Protein AF-A0A9C8KVG1-F1 (afdb_monomer_lite)

Sequence (114 aa):
MKHVLFLIVLIFTVSTTAFTSDFSDEKMDRFFIDLQQGEYREGITRLLEDSALEEQVLHVRQTMENWVNQFAQIRSLYGDYLGYEKVFVQKLGNIEETVYLVHCQTYPIQVVLT

Secondary structure (DSSP, 8-state):
-----------------TTTHHHHHHHHHHHHHHHHHT-HHHHHHHHHTTSGGGG-HHHHHHHHHHHHHHHHHHHHHH--EEEEEEEEEEEETTEEEEEEEEEESS--EEEEE-

Radius of gyration: 17.6 Å; chains: 1; bounding box: 65×24×35 Å

pLDDT: mean 75.87, std 20.57, range [32.84, 95.94]

Structure (mmCIF, N/CA/C/O backbone):
data_AF-A0A9C8KVG1-F1
#
_entry.id   AF-A0A9C8KVG1-F1
#
loop_
_atom_site.group_PDB
_atom_site.id
_atom_site.type_symbol
_atom_site.label_atom_id
_atom_site.label_alt_id
_atom_site.label_comp_id
_atom_site.label_asym_id
_atom_site.label_entity_id
_atom_site.label_seq_id
_atom_site.pdbx_PDB_ins_code
_atom_site.Cartn_x
_atom_site.Cartn_y
_atom_site.Cartn_z
_atom_site.occupancy
_atom_site.B_iso_or_equiv
_atom_site.auth_seq_id
_atom_site.auth_comp_id
_atom_site.auth_asym_id
_atom_site.auth_atom_id
_atom_site.pdbx_PDB_model_num
ATOM 1 N N . MET A 1 1 ? -45.909 -6.267 -0.808 1.00 42.75 1 MET A N 1
ATOM 2 C CA . MET A 1 1 ? -44.895 -7.309 -1.077 1.00 42.75 1 MET A CA 1
ATOM 3 C C . MET A 1 1 ? -44.950 -7.669 -2.553 1.00 42.75 1 MET A C 1
ATOM 5 O O . MET A 1 1 ? -45.939 -8.245 -2.982 1.00 42.75 1 MET A O 1
ATOM 9 N N . LYS A 1 2 ? -43.942 -7.271 -3.335 1.00 33.78 2 LYS A N 1
ATOM 10 C CA . LYS A 1 2 ? -43.700 -7.754 -4.701 1.00 33.78 2 LYS A CA 1
ATOM 11 C C . LYS A 1 2 ? -42.185 -7.837 -4.878 1.00 33.78 2 LYS A C 1
ATOM 13 O O . LYS A 1 2 ? -41.505 -6.822 -4.806 1.00 33.78 2 LYS A O 1
ATOM 18 N N . HIS A 1 3 ? -41.692 -9.062 -4.996 1.00 42.31 3 HIS A N 1
ATOM 19 C CA . HIS A 1 3 ? -40.320 -9.377 -5.371 1.00 42.31 3 HIS A CA 1
ATOM 20 C C . HIS A 1 3 ? -40.161 -9.297 -6.896 1.00 42.31 3 HIS A C 1
ATOM 22 O O . HIS A 1 3 ? -41.157 -9.421 -7.610 1.00 42.31 3 HIS A O 1
ATOM 28 N N . VAL A 1 4 ? -38.893 -9.222 -7.325 1.00 41.50 4 VAL A N 1
ATOM 29 C CA . VAL A 1 4 ? -38.266 -9.922 -8.472 1.00 41.50 4 VAL A CA 1
ATOM 30 C C . VAL A 1 4 ? -37.441 -9.004 -9.402 1.00 41.50 4 VAL A C 1
ATOM 32 O O . VAL A 1 4 ? -37.994 -8.271 -10.212 1.00 41.50 4 VAL A O 1
ATOM 35 N N . LEU A 1 5 ? -36.109 -9.160 -9.236 1.00 36.28 5 LEU A N 1
ATOM 36 C CA . LEU A 1 5 ? -34.953 -9.085 -10.163 1.00 36.28 5 LEU A CA 1
ATOM 37 C C . LEU A 1 5 ? -34.704 -7.779 -10.944 1.00 36.28 5 LEU A C 1
ATOM 39 O O . LEU A 1 5 ? -35.529 -7.369 -11.744 1.00 36.28 5 LEU A O 1
ATOM 43 N N . PHE A 1 6 ? -33.604 -7.031 -10.766 1.00 38.81 6 PHE A N 1
ATOM 44 C CA . PHE A 1 6 ? -32.154 -7.340 -10.764 1.00 38.81 6 PHE A CA 1
ATOM 45 C C . PHE A 1 6 ? -31.659 -7.995 -12.063 1.00 38.81 6 PHE A C 1
ATOM 47 O O . PHE A 1 6 ? -31.693 -9.213 -12.212 1.00 38.81 6 PHE A O 1
ATOM 54 N N . LEU A 1 7 ? -31.176 -7.164 -12.992 1.00 32.84 7 LEU A N 1
ATOM 55 C CA . LEU A 1 7 ? -30.419 -7.580 -14.171 1.00 32.84 7 LEU A CA 1
ATOM 56 C C . LEU A 1 7 ? -29.302 -6.551 -14.417 1.00 32.84 7 LEU A C 1
ATOM 58 O O . LEU A 1 7 ? -29.479 -5.588 -15.157 1.00 32.84 7 LEU A O 1
ATOM 62 N N . ILE A 1 8 ? -28.166 -6.721 -13.739 1.00 41.25 8 ILE A N 1
ATOM 63 C CA . ILE A 1 8 ? -26.933 -5.991 -14.057 1.00 41.25 8 ILE A CA 1
ATOM 64 C C . ILE A 1 8 ? -26.211 -6.816 -15.120 1.00 41.25 8 ILE A C 1
ATOM 66 O O . ILE A 1 8 ? -25.708 -7.904 -14.845 1.00 41.25 8 ILE A O 1
ATOM 70 N N . VAL A 1 9 ? -26.221 -6.317 -16.354 1.00 35.19 9 VAL A N 1
ATOM 71 C CA . VAL A 1 9 ? -25.460 -6.876 -17.473 1.00 35.19 9 VAL A CA 1
ATOM 72 C C . VAL A 1 9 ? -23.993 -6.515 -17.252 1.00 35.19 9 VAL A C 1
ATOM 74 O O . VAL A 1 9 ? -23.586 -5.376 -17.462 1.00 35.19 9 VAL A O 1
ATOM 77 N N . LEU A 1 10 ? -23.215 -7.483 -16.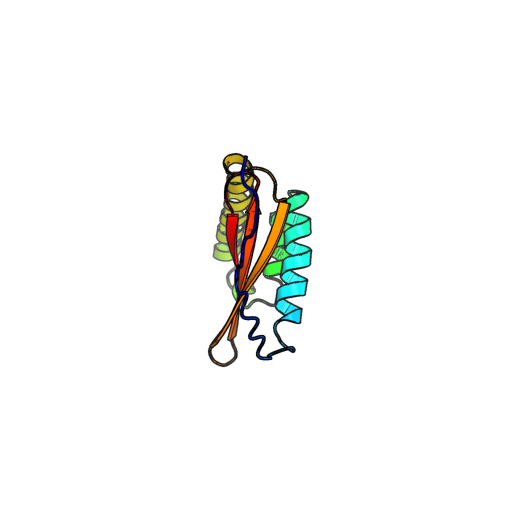776 1.00 33.31 10 LEU A N 1
ATOM 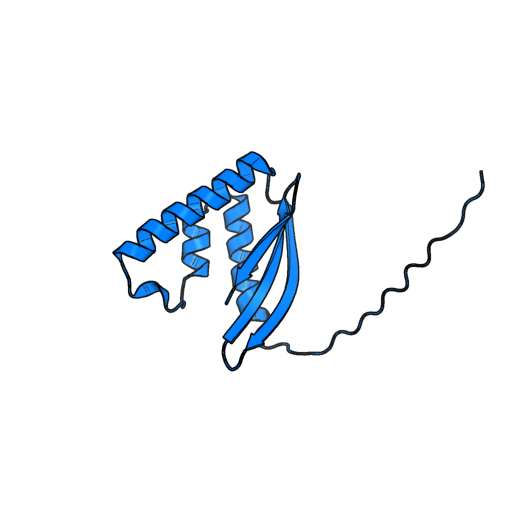78 C CA . LEU A 1 10 ? -21.779 -7.358 -16.567 1.00 33.31 10 LEU A CA 1
ATOM 79 C C . LEU A 1 10 ? -21.064 -7.818 -17.848 1.00 33.31 10 LEU A C 1
ATOM 81 O O . LEU A 1 10 ? -20.966 -9.012 -18.128 1.00 33.31 10 LEU A O 1
ATOM 85 N N . ILE A 1 11 ? -20.620 -6.863 -18.664 1.00 39.50 11 ILE A N 1
ATOM 86 C CA . ILE A 1 11 ? -19.820 -7.138 -19.860 1.00 39.50 11 ILE A CA 1
ATOM 87 C C . ILE A 1 11 ? -18.372 -7.346 -19.404 1.00 39.50 11 ILE A C 1
ATOM 89 O O . ILE A 1 11 ? -17.647 -6.388 -19.156 1.00 39.50 11 ILE A O 1
ATOM 93 N N . PHE A 1 12 ? -17.955 -8.607 -19.276 1.00 34.34 12 PHE A N 1
ATOM 94 C CA . PHE A 1 12 ? -16.548 -8.982 -19.139 1.00 34.34 12 PHE A CA 1
ATOM 95 C C . PHE A 1 12 ? -15.889 -8.968 -20.522 1.00 34.34 12 PHE A C 1
ATOM 97 O O . PHE A 1 12 ? -16.027 -9.912 -21.296 1.00 34.34 12 PHE A O 1
ATOM 104 N N . THR A 1 13 ? -15.140 -7.914 -20.833 1.00 37.91 13 THR A N 1
ATOM 105 C CA . THR A 1 13 ? -14.131 -7.946 -21.900 1.00 37.91 13 THR A CA 1
ATOM 106 C C . THR A 1 13 ? -12.754 -7.965 -21.256 1.00 37.91 13 THR A C 1
ATOM 108 O O . THR A 1 13 ? -12.173 -6.919 -20.982 1.00 37.91 13 THR A O 1
ATOM 111 N N . VAL A 1 14 ? -12.235 -9.167 -20.999 1.00 46.78 14 VAL A N 1
ATOM 112 C CA . VAL A 1 14 ? -10.845 -9.367 -20.575 1.00 46.78 14 VAL A CA 1
ATOM 113 C C . VAL A 1 14 ? -9.997 -9.493 -21.837 1.00 46.78 14 VAL A C 1
ATOM 115 O O . VAL A 1 14 ? -10.076 -10.497 -22.540 1.00 46.78 14 VAL A O 1
ATOM 118 N N . SER A 1 15 ? -9.216 -8.459 -22.149 1.00 34.66 15 SER A N 1
ATOM 119 C CA . SER A 1 15 ? -8.215 -8.495 -23.222 1.00 34.66 15 SER A CA 1
ATOM 120 C C . SER A 1 15 ? -6.815 -8.391 -22.614 1.00 34.66 15 SER A C 1
ATOM 122 O O . SER A 1 15 ? -6.375 -7.328 -22.202 1.00 34.66 15 SER A O 1
ATOM 124 N N . THR A 1 16 ? -6.178 -9.556 -22.517 1.00 51.22 16 THR A N 1
ATOM 125 C CA . THR A 1 16 ? -4.740 -9.881 -22.482 1.00 51.22 16 THR A CA 1
ATOM 126 C C . THR A 1 16 ? -3.693 -8.749 -22.397 1.00 51.22 16 THR A C 1
ATOM 128 O O . THR A 1 16 ? -3.446 -8.082 -23.397 1.00 51.22 16 THR A O 1
ATOM 131 N N . THR A 1 17 ? -2.912 -8.724 -21.303 1.00 39.69 17 THR A N 1
ATOM 132 C CA . THR A 1 17 ? -1.426 -8.716 -21.320 1.00 39.69 17 THR A CA 1
ATOM 133 C C . THR A 1 17 ? -0.888 -9.369 -20.033 1.00 39.69 17 THR A C 1
ATOM 135 O O . THR A 1 17 ? -0.794 -8.714 -19.002 1.00 39.69 17 THR A O 1
ATOM 138 N N . ALA A 1 18 ? -0.553 -10.661 -20.075 1.00 44.34 18 ALA A N 1
ATOM 139 C CA . ALA A 1 18 ? -0.310 -11.499 -18.889 1.00 44.34 18 ALA A CA 1
ATOM 140 C C . ALA A 1 18 ? 1.179 -11.797 -18.601 1.00 44.34 18 ALA A C 1
ATOM 142 O O . ALA A 1 18 ? 1.522 -12.933 -18.317 1.00 44.34 18 ALA A O 1
ATOM 143 N N . PHE A 1 19 ? 2.083 -10.819 -18.733 1.00 46.28 19 PHE A N 1
ATOM 144 C CA . PHE A 1 19 ? 3.511 -11.053 -18.418 1.00 46.28 19 PHE A CA 1
ATOM 145 C C . PHE A 1 19 ? 4.182 -9.971 -17.563 1.00 46.28 19 PHE A C 1
ATOM 147 O O . PHE A 1 19 ? 5.318 -10.149 -17.147 1.00 46.28 19 PHE A O 1
ATOM 154 N N . THR A 1 20 ? 3.505 -8.858 -17.297 1.00 51.31 20 THR A N 1
ATOM 155 C CA . THR A 1 20 ? 4.039 -7.730 -16.507 1.00 51.31 20 THR A CA 1
ATOM 156 C C . THR A 1 20 ? 3.180 -7.453 -15.270 1.00 51.31 20 THR A C 1
ATOM 158 O O . THR A 1 20 ? 3.727 -7.227 -14.197 1.00 51.31 20 THR A O 1
ATOM 161 N N . SER A 1 21 ? 1.863 -7.674 -15.398 1.00 56.88 21 SER A N 1
ATOM 162 C CA . SER A 1 21 ? 0.878 -7.726 -14.306 1.00 56.88 21 SER A CA 1
ATOM 163 C C . SER A 1 21 ? 1.373 -8.482 -13.071 1.00 56.88 21 SER A C 1
ATOM 165 O O . SER A 1 21 ? 1.182 -7.998 -11.959 1.00 56.88 21 SER A O 1
ATOM 167 N N . ASP A 1 22 ? 2.011 -9.638 -13.271 1.00 68.75 22 ASP A N 1
ATOM 168 C CA . ASP A 1 22 ? 2.391 -10.557 -12.195 1.00 68.75 22 ASP A CA 1
ATOM 169 C C . ASP A 1 22 ? 3.445 -9.954 -11.250 1.00 68.75 22 ASP A C 1
ATOM 171 O O . ASP A 1 22 ? 3.421 -10.223 -10.052 1.00 68.75 22 ASP A O 1
ATOM 175 N N . PHE A 1 23 ? 4.340 -9.097 -11.760 1.00 74.69 23 PHE A N 1
ATOM 176 C CA . PHE A 1 23 ? 5.384 -8.472 -10.942 1.00 74.69 23 PHE A CA 1
ATOM 177 C C . PHE A 1 23 ? 4.821 -7.374 -10.035 1.00 74.69 23 PHE A C 1
ATOM 179 O O . PHE A 1 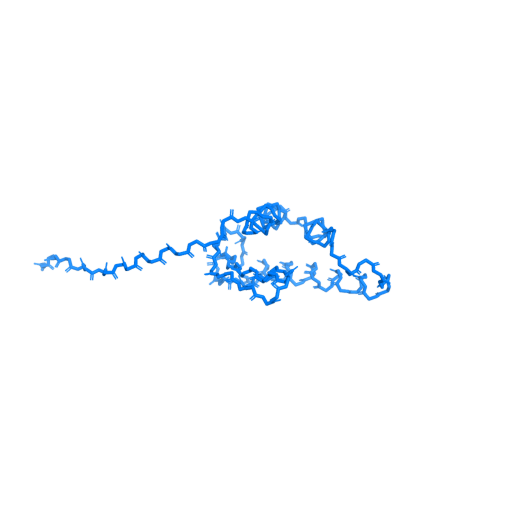23 ? 5.116 -7.341 -8.838 1.00 74.69 23 PHE A O 1
ATOM 186 N N . SER A 1 24 ? 3.983 -6.484 -10.582 1.00 80.69 24 SER A N 1
ATOM 187 C CA . SER A 1 24 ? 3.284 -5.481 -9.770 1.00 80.69 24 SER A CA 1
ATOM 188 C C . SER A 1 24 ? 2.353 -6.141 -8.752 1.00 80.69 24 SER A C 1
ATOM 190 O O . SER A 1 24 ? 2.248 -5.650 -7.630 1.00 80.69 24 SER A O 1
ATOM 192 N N . ASP A 1 25 ? 1.728 -7.268 -9.110 1.00 87.12 25 ASP A N 1
ATOM 193 C CA . ASP A 1 25 ? 0.851 -8.019 -8.207 1.00 87.12 25 ASP A CA 1
ATOM 194 C C . ASP A 1 25 ? 1.601 -8.599 -7.024 1.00 87.12 25 ASP A C 1
ATOM 196 O O . ASP A 1 25 ? 1.196 -8.369 -5.890 1.00 87.12 25 ASP A O 1
ATOM 200 N N . GLU A 1 26 ? 2.736 -9.252 -7.264 1.00 88.81 26 GLU A N 1
ATOM 201 C CA . GLU A 1 26 ? 3.554 -9.800 -6.187 1.00 88.81 26 GLU A CA 1
ATOM 202 C C . GLU A 1 26 ? 4.063 -8.705 -5.234 1.00 88.81 26 GLU A C 1
ATOM 204 O O . GLU A 1 26 ? 4.080 -8.884 -4.010 1.00 88.81 26 GLU A O 1
ATOM 209 N N . LYS A 1 27 ? 4.450 -7.543 -5.776 1.00 88.25 27 LYS A N 1
ATOM 210 C CA . LYS A 1 27 ? 4.828 -6.382 -4.962 1.00 88.25 27 LYS A CA 1
ATOM 211 C C . LYS A 1 27 ? 3.653 -5.864 -4.136 1.00 88.25 27 LYS A C 1
ATOM 213 O O . LYS A 1 27 ? 3.829 -5.579 -2.951 1.00 88.25 27 LYS A O 1
ATOM 218 N N . MET A 1 28 ? 2.467 -5.771 -4.735 1.00 92.44 28 MET A N 1
ATOM 219 C CA . MET A 1 28 ? 1.264 -5.312 -4.047 1.00 92.44 28 MET A CA 1
ATOM 220 C C . MET A 1 28 ? 0.812 -6.290 -2.954 1.00 92.44 28 MET A C 1
ATOM 222 O O . MET A 1 28 ? 0.481 -5.843 -1.859 1.00 92.44 28 MET A O 1
ATOM 226 N N . ASP A 1 29 ? 0.857 -7.601 -3.210 1.00 93.19 29 ASP A N 1
ATOM 227 C CA . ASP A 1 29 ? 0.543 -8.659 -2.240 1.00 93.19 29 ASP A CA 1
ATOM 228 C C . ASP A 1 29 ? 1.388 -8.503 -0.970 1.00 93.19 29 ASP A C 1
ATOM 230 O O . ASP A 1 29 ? 0.871 -8.416 0.147 1.00 93.19 29 ASP A O 1
ATOM 234 N N . ARG A 1 30 ? 2.712 -8.420 -1.147 1.00 92.06 30 ARG A N 1
ATOM 235 C CA . ARG A 1 30 ? 3.661 -8.272 -0.036 1.00 92.06 30 ARG A CA 1
ATOM 236 C C . ARG A 1 30 ? 3.439 -6.957 0.702 1.00 92.06 30 ARG A C 1
ATOM 238 O O . ARG A 1 30 ? 3.328 -6.964 1.923 1.00 92.06 30 ARG A O 1
ATOM 245 N N . PHE A 1 31 ? 3.319 -5.856 -0.036 1.00 92.25 31 PHE A N 1
ATOM 246 C CA . PHE A 1 31 ? 3.083 -4.541 0.546 1.00 92.25 31 PHE A CA 1
ATOM 247 C C . PHE A 1 31 ? 1.787 -4.490 1.362 1.00 92.25 31 PHE A C 1
ATOM 249 O O . PHE A 1 31 ? 1.754 -3.914 2.449 1.00 92.25 31 PHE A O 1
ATOM 256 N N . PHE A 1 32 ? 0.716 -5.113 0.869 1.00 94.81 32 PHE A N 1
ATOM 257 C CA . PHE A 1 32 ? -0.563 -5.146 1.563 1.00 94.81 32 PHE A CA 1
ATOM 258 C C . PHE A 1 32 ? -0.480 -5.895 2.900 1.00 94.81 32 PHE A C 1
ATOM 260 O O . PHE A 1 32 ? -1.036 -5.426 3.895 1.00 94.81 32 PHE A O 1
ATOM 267 N N . ILE A 1 33 ? 0.255 -7.010 2.955 1.00 95.56 33 ILE A N 1
ATOM 268 C CA . ILE A 1 33 ? 0.511 -7.737 4.210 1.00 95.56 33 ILE A CA 1
ATOM 269 C C . ILE A 1 33 ? 1.177 -6.810 5.237 1.00 95.56 33 ILE A C 1
ATOM 271 O O . ILE A 1 33 ? 0.756 -6.754 6.395 1.00 95.56 33 ILE A O 1
ATOM 275 N N . ASP A 1 34 ? 2.157 -6.022 4.802 1.00 94.69 34 ASP A N 1
ATOM 276 C CA . ASP A 1 34 ? 2.900 -5.111 5.674 1.00 94.69 34 ASP A CA 1
ATOM 277 C C . ASP A 1 34 ? 2.025 -3.948 6.162 1.00 94.69 34 ASP A C 1
ATOM 279 O O . ASP A 1 34 ? 2.061 -3.580 7.340 1.00 94.69 34 ASP A O 1
ATOM 283 N N . LEU A 1 35 ? 1.161 -3.413 5.287 1.00 93.00 35 LEU A N 1
ATOM 284 C CA . LEU A 1 35 ? 0.158 -2.411 5.659 1.00 93.00 35 LEU A CA 1
ATOM 285 C C . LEU A 1 35 ? -0.759 -2.917 6.779 1.00 93.00 35 LEU A C 1
ATOM 287 O O . LEU A 1 35 ? -1.029 -2.183 7.736 1.00 93.00 35 LEU A O 1
ATOM 291 N N . GLN A 1 36 ? -1.227 -4.166 6.689 1.00 95.12 36 GLN A N 1
ATOM 292 C CA . GLN A 1 36 ? -2.083 -4.768 7.716 1.00 95.12 36 GLN A CA 1
ATOM 293 C C . GLN A 1 36 ? -1.350 -4.910 9.057 1.00 95.12 36 GLN A C 1
ATOM 295 O O . GLN A 1 36 ? -1.917 -4.611 10.116 1.00 95.12 36 GLN A O 1
ATOM 300 N N . GLN A 1 37 ? -0.076 -5.303 9.013 1.00 95.94 37 GLN A N 1
ATOM 301 C CA . GLN A 1 37 ? 0.775 -5.486 10.192 1.00 95.94 37 GLN A CA 1
ATOM 302 C C . GLN A 1 37 ? 1.270 -4.159 10.793 1.00 95.94 37 GLN A C 1
ATOM 304 O O . GLN A 1 37 ? 1.696 -4.125 11.945 1.00 95.94 37 GLN A O 1
ATOM 309 N N . GLY A 1 38 ? 1.133 -3.047 10.065 1.00 93.38 38 GLY A N 1
ATOM 310 C CA . GLY A 1 38 ? 1.645 -1.739 10.478 1.00 93.38 38 GLY A CA 1
ATOM 311 C C . GLY A 1 38 ? 3.147 -1.565 10.229 1.00 93.38 38 GLY A C 1
ATOM 312 O O . GLY A 1 38 ? 3.739 -0.608 10.725 1.00 93.38 38 GLY A O 1
ATOM 313 N N . GLU A 1 39 ? 3.751 -2.455 9.443 1.00 95.38 39 GLU A N 1
ATOM 314 C CA . GLU A 1 39 ? 5.164 -2.447 9.048 1.00 95.38 39 GLU A CA 1
ATOM 315 C C . GLU A 1 39 ? 5.375 -1.540 7.823 1.00 95.38 39 GLU A C 1
ATOM 317 O O . GLU A 1 39 ? 5.836 -1.949 6.757 1.00 95.38 39 GLU A O 1
ATOM 322 N N . TYR A 1 40 ? 4.957 -0.273 7.936 1.00 90.75 40 TYR A N 1
ATOM 323 C CA . TYR A 1 40 ? 4.892 0.638 6.788 1.00 90.75 40 TYR A CA 1
ATOM 324 C C . TYR A 1 40 ? 6.257 0.862 6.138 1.00 90.75 40 TYR A C 1
ATOM 326 O O . TYR A 1 40 ? 6.359 0.910 4.916 1.00 90.75 40 TYR A O 1
ATOM 334 N N . ARG A 1 41 ? 7.314 1.011 6.945 1.00 90.38 41 ARG A N 1
ATOM 335 C CA . ARG A 1 41 ? 8.659 1.293 6.432 1.00 90.38 41 ARG A CA 1
ATOM 336 C C . ARG A 1 41 ? 9.192 0.108 5.640 1.00 90.38 41 ARG A C 1
ATOM 338 O O . ARG A 1 41 ? 9.753 0.296 4.563 1.00 90.38 41 ARG A O 1
ATOM 345 N N . GLU A 1 42 ? 9.016 -1.090 6.172 1.00 89.38 42 GLU A N 1
ATOM 346 C CA . GLU A 1 42 ? 9.430 -2.348 5.568 1.00 89.38 42 GLU A CA 1
ATOM 347 C C . GLU A 1 42 ? 8.677 -2.592 4.256 1.00 89.38 42 GLU A C 1
ATOM 349 O O . GLU A 1 42 ? 9.302 -2.940 3.253 1.00 89.38 42 GLU A O 1
ATOM 354 N N . GLY A 1 43 ? 7.364 -2.343 4.237 1.00 86.88 43 GLY A N 1
ATOM 355 C CA . GLY A 1 43 ? 6.554 -2.477 3.028 1.00 86.88 43 GLY A CA 1
ATOM 356 C C . GLY A 1 43 ? 6.924 -1.472 1.942 1.00 86.88 43 GLY A C 1
ATOM 357 O O . GLY A 1 43 ? 7.105 -1.849 0.786 1.00 86.88 43 GLY A O 1
ATOM 358 N N . ILE A 1 44 ? 7.118 -0.201 2.301 1.00 86.94 44 ILE A N 1
ATOM 359 C CA . ILE A 1 44 ? 7.568 0.823 1.348 1.00 86.94 44 ILE A CA 1
ATOM 360 C C . ILE A 1 44 ? 8.967 0.485 0.817 1.00 86.94 44 ILE A C 1
ATOM 362 O O . ILE A 1 44 ? 9.215 0.622 -0.376 1.00 86.94 44 ILE A O 1
ATOM 366 N N . THR A 1 45 ? 9.880 0.015 1.672 1.00 85.12 45 THR A N 1
ATOM 367 C CA . THR A 1 45 ? 11.232 -0.382 1.245 1.00 85.12 45 THR A CA 1
ATOM 368 C C . THR A 1 45 ? 11.162 -1.481 0.187 1.00 85.12 45 THR A C 1
ATOM 370 O O . THR A 1 45 ? 11.762 -1.327 -0.870 1.00 85.12 45 THR A O 1
ATOM 373 N N . ARG A 1 46 ? 10.346 -2.519 0.406 1.00 81.81 46 ARG A N 1
ATOM 374 C CA . ARG A 1 46 ? 10.135 -3.607 -0.563 1.00 81.81 46 ARG A CA 1
ATOM 375 C C . ARG A 1 46 ? 9.468 -3.166 -1.865 1.00 81.81 46 ARG A C 1
ATOM 377 O O . ARG A 1 46 ? 9.770 -3.717 -2.919 1.00 81.81 46 ARG A O 1
ATOM 384 N N . LEU A 1 47 ? 8.585 -2.166 -1.833 1.00 80.38 47 LEU A N 1
ATOM 385 C CA . LEU A 1 47 ? 8.049 -1.583 -3.069 1.00 80.38 47 LEU A CA 1
ATOM 386 C C . LEU A 1 47 ? 9.154 -0.930 -3.911 1.00 80.38 47 LEU A C 1
ATOM 388 O O . LEU A 1 47 ? 9.151 -1.057 -5.139 1.00 80.38 47 LEU A O 1
ATOM 392 N N . LEU A 1 48 ? 10.088 -0.254 -3.237 1.00 77.06 48 LEU A N 1
ATOM 393 C CA . LEU A 1 48 ? 11.186 0.492 -3.848 1.00 77.06 48 LEU A CA 1
ATOM 394 C C . LEU A 1 48 ? 12.392 -0.365 -4.232 1.00 77.06 48 LEU A C 1
ATOM 396 O O . LEU A 1 48 ? 13.225 0.124 -4.995 1.00 77.06 48 LEU A O 1
ATOM 400 N N . GLU A 1 49 ? 12.499 -1.600 -3.736 1.00 71.19 49 GLU A N 1
ATOM 401 C CA . GLU A 1 49 ? 13.494 -2.567 -4.211 1.00 71.19 49 GLU A CA 1
ATOM 402 C C . GLU A 1 49 ? 13.402 -2.660 -5.745 1.00 71.19 49 GLU A C 1
ATOM 404 O O . GLU A 1 49 ? 12.310 -2.753 -6.314 1.00 71.19 49 GLU A O 1
ATOM 409 N N . ASP A 1 50 ? 14.544 -2.545 -6.420 1.00 62.19 50 ASP A N 1
ATOM 410 C CA . ASP A 1 50 ? 14.680 -2.494 -7.885 1.00 62.19 50 ASP A CA 1
ATOM 411 C C . ASP A 1 50 ? 14.118 -1.230 -8.581 1.00 62.19 50 ASP A C 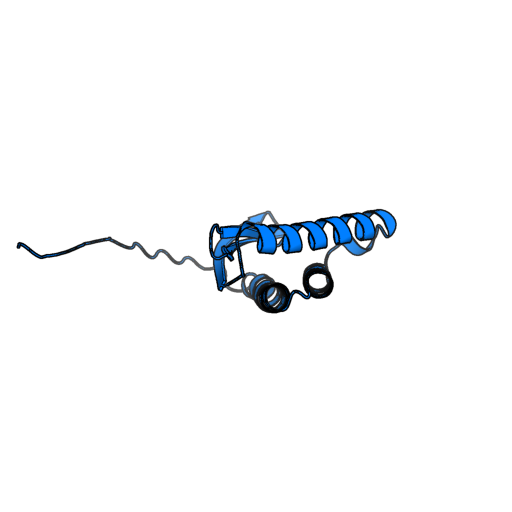1
ATOM 413 O O . ASP A 1 50 ? 14.062 -1.175 -9.811 1.00 62.19 50 ASP A O 1
ATOM 417 N N . SER A 1 51 ? 13.728 -0.188 -7.832 1.00 61.78 51 SER A N 1
ATOM 418 C CA . SER A 1 51 ? 13.357 1.120 -8.396 1.00 61.78 51 SER A CA 1
ATOM 419 C C . SER A 1 51 ? 14.567 2.058 -8.512 1.00 61.78 51 SER A C 1
ATOM 421 O O . SER A 1 51 ? 15.452 2.080 -7.659 1.00 61.78 51 SER A O 1
ATOM 423 N N . ALA A 1 52 ? 14.580 2.918 -9.535 1.00 55.56 52 ALA A N 1
ATOM 424 C CA . ALA A 1 52 ? 15.652 3.896 -9.781 1.00 55.56 52 ALA A CA 1
ATOM 425 C C . ALA A 1 52 ? 15.809 4.979 -8.681 1.00 55.56 52 ALA A C 1
ATOM 427 O O . ALA A 1 52 ? 16.645 5.874 -8.798 1.00 55.56 52 ALA A O 1
ATOM 428 N N . LEU A 1 53 ? 15.000 4.931 -7.616 1.00 53.22 53 LEU A N 1
ATOM 429 C CA . LEU A 1 53 ? 15.010 5.891 -6.511 1.00 53.22 53 LEU A CA 1
ATOM 430 C C . LEU A 1 53 ? 16.178 5.697 -5.530 1.00 53.22 53 LEU A C 1
ATOM 432 O O . LEU A 1 53 ? 16.386 6.574 -4.695 1.00 53.22 53 LEU A O 1
ATOM 436 N N . GLU A 1 54 ? 16.975 4.628 -5.634 1.00 49.53 54 GLU A N 1
ATOM 437 C CA . GLU A 1 54 ? 18.147 4.411 -4.765 1.00 49.53 54 GLU A CA 1
ATOM 438 C C . GLU A 1 54 ? 19.215 5.527 -4.847 1.00 49.53 54 GLU A C 1
ATOM 440 O O . GLU A 1 54 ? 19.982 5.718 -3.902 1.00 49.53 54 GLU A O 1
ATOM 445 N N . GLU A 1 55 ? 19.260 6.331 -5.917 1.00 44.75 55 GLU A N 1
ATOM 446 C CA . GLU A 1 55 ? 20.392 7.236 -6.183 1.00 44.75 55 GLU A CA 1
ATOM 447 C C . GLU A 1 55 ? 20.405 8.582 -5.411 1.00 44.75 55 GLU A C 1
ATOM 449 O O . GLU A 1 55 ? 21.375 9.333 -5.531 1.00 44.75 55 GLU A O 1
ATOM 454 N N . GLN A 1 56 ? 19.411 8.927 -4.570 1.00 49.06 56 GLN A N 1
ATOM 455 C CA . GLN A 1 56 ? 19.392 10.225 -3.848 1.00 49.06 56 GLN A CA 1
ATOM 456 C C . GLN A 1 56 ? 19.163 10.124 -2.327 1.00 49.06 56 GLN A C 1
ATOM 458 O O . GLN A 1 56 ? 18.116 10.496 -1.798 1.00 49.06 56 GLN A O 1
ATOM 463 N N . VAL A 1 57 ? 20.203 9.717 -1.597 1.00 50.22 57 VAL A N 1
ATOM 464 C CA . VAL A 1 57 ? 20.213 9.382 -0.152 1.00 50.22 57 VAL A CA 1
ATOM 465 C C . VAL A 1 57 ? 19.464 10.359 0.786 1.00 50.22 57 VAL A C 1
ATOM 467 O O . VAL A 1 57 ? 18.818 9.913 1.735 1.00 50.22 57 VAL A O 1
ATOM 470 N N . LEU A 1 58 ? 19.503 11.682 0.561 1.00 49.19 58 LEU A N 1
ATOM 471 C CA . LEU A 1 58 ? 18.799 12.654 1.424 1.00 49.19 58 LEU A CA 1
ATOM 472 C C . LEU A 1 58 ? 17.305 12.808 1.090 1.00 49.19 58 LEU A C 1
ATOM 474 O O . LEU A 1 58 ? 16.488 12.901 2.008 1.00 49.19 58 LEU A O 1
ATOM 478 N N . HIS A 1 59 ? 16.938 12.794 -0.195 1.00 55.69 59 HIS A N 1
ATOM 479 C CA . HIS A 1 59 ? 15.537 12.878 -0.623 1.00 55.69 59 HIS A CA 1
ATOM 480 C C . HIS A 1 59 ? 14.800 11.567 -0.344 1.00 55.69 59 HIS A C 1
ATOM 482 O O . HIS A 1 59 ? 13.662 11.598 0.110 1.00 55.69 59 HIS A O 1
ATOM 488 N N . VAL A 1 60 ? 15.471 10.422 -0.493 1.00 60.09 60 VAL A N 1
ATOM 489 C CA . VAL A 1 60 ? 14.900 9.096 -0.207 1.00 60.09 60 VAL A CA 1
ATOM 490 C C . VAL A 1 60 ? 14.454 8.982 1.249 1.00 60.09 60 VAL A C 1
ATOM 492 O O . VAL A 1 60 ? 13.349 8.519 1.519 1.00 60.09 60 VAL A O 1
ATOM 495 N N . ARG A 1 61 ? 15.259 9.470 2.203 1.00 61.59 61 ARG A N 1
ATOM 496 C CA . ARG A 1 61 ? 14.902 9.407 3.628 1.00 61.59 61 ARG A CA 1
ATOM 497 C C . ARG A 1 61 ? 13.697 10.286 3.974 1.00 61.59 61 ARG A C 1
ATOM 499 O O . ARG A 1 61 ? 12.823 9.834 4.705 1.00 61.59 61 ARG A O 1
ATOM 506 N N . GLN A 1 62 ? 13.635 11.522 3.470 1.00 64.25 62 GLN A N 1
ATOM 507 C CA . GLN A 1 62 ? 12.480 12.401 3.708 1.00 64.25 62 GLN A CA 1
ATOM 508 C C . GLN A 1 62 ? 11.209 11.855 3.048 1.00 64.25 62 GLN A C 1
ATOM 510 O O . GLN A 1 62 ? 10.149 11.856 3.669 1.00 64.25 62 GLN A O 1
ATOM 515 N N . THR A 1 63 ? 11.322 11.333 1.828 1.00 78.38 63 THR A N 1
ATOM 516 C CA . THR A 1 63 ? 10.214 10.692 1.112 1.00 78.38 63 THR A CA 1
ATOM 517 C C . THR A 1 63 ? 9.713 9.449 1.850 1.00 78.38 63 THR A C 1
ATOM 519 O O . THR A 1 63 ? 8.507 9.294 2.020 1.00 78.38 63 THR A O 1
ATOM 522 N N . MET A 1 64 ? 10.619 8.627 2.390 1.00 82.94 64 MET A N 1
ATOM 523 C CA . MET A 1 64 ? 10.274 7.457 3.203 1.00 82.94 64 MET A CA 1
ATOM 524 C C . MET A 1 64 ? 9.486 7.838 4.463 1.00 82.94 64 MET A C 1
ATOM 526 O O . MET A 1 64 ? 8.421 7.278 4.703 1.00 82.94 64 MET A O 1
ATOM 530 N N . GLU A 1 65 ? 9.959 8.807 5.259 1.00 86.88 65 GLU A N 1
ATOM 531 C CA . GLU A 1 65 ? 9.217 9.256 6.452 1.00 86.88 65 GLU A CA 1
ATOM 532 C C . GLU A 1 65 ? 7.838 9.817 6.089 1.00 86.88 65 GLU A C 1
ATOM 534 O O . GLU A 1 65 ? 6.857 9.567 6.789 1.00 86.88 65 GLU A O 1
ATOM 539 N N . ASN A 1 66 ? 7.742 10.562 4.985 1.00 85.56 66 ASN A N 1
ATOM 540 C CA . ASN A 1 66 ? 6.470 11.099 4.515 1.00 85.56 66 ASN A CA 1
ATOM 541 C C . ASN A 1 66 ? 5.490 9.979 4.155 1.00 85.56 66 ASN A C 1
ATOM 543 O O . ASN A 1 66 ? 4.339 10.033 4.579 1.00 85.56 66 ASN A O 1
ATOM 547 N N . TRP A 1 67 ? 5.939 8.953 3.433 1.00 86.56 67 TRP A N 1
ATOM 548 C CA . TRP A 1 67 ? 5.099 7.811 3.076 1.00 86.56 67 TRP A CA 1
ATOM 549 C C . TRP A 1 67 ? 4.688 6.983 4.294 1.00 86.56 67 TRP A C 1
ATOM 551 O O . TRP A 1 67 ? 3.504 6.685 4.447 1.00 86.56 67 TRP A O 1
ATOM 561 N N . VAL A 1 68 ? 5.613 6.695 5.215 1.00 91.06 68 VAL A N 1
ATOM 562 C CA . VAL A 1 68 ? 5.292 6.014 6.483 1.00 91.06 68 VAL A CA 1
ATOM 563 C C . VAL A 1 68 ? 4.211 6.781 7.247 1.00 91.06 68 VAL A C 1
ATOM 565 O O . VAL A 1 68 ? 3.208 6.200 7.665 1.00 91.06 68 VAL A O 1
ATOM 568 N N . ASN A 1 69 ? 4.373 8.100 7.383 1.00 91.94 69 ASN A N 1
ATOM 569 C CA . ASN A 1 69 ? 3.399 8.946 8.067 1.00 91.94 69 ASN A CA 1
ATOM 570 C C . ASN A 1 69 ? 2.048 8.981 7.343 1.00 91.94 69 ASN A C 1
ATOM 572 O O . ASN A 1 69 ? 1.013 8.967 8.006 1.00 91.94 69 ASN A O 1
ATOM 576 N N . GLN A 1 70 ? 2.034 9.004 6.008 1.00 90.75 70 GLN A N 1
ATOM 577 C CA . GLN A 1 70 ? 0.800 8.979 5.220 1.00 90.75 70 GLN A CA 1
ATOM 578 C C . GLN A 1 70 ? 0.009 7.688 5.449 1.00 90.75 70 GLN A C 1
ATOM 580 O O . GLN A 1 70 ? -1.172 7.768 5.779 1.00 90.75 70 GLN A O 1
ATOM 585 N N . PHE A 1 71 ? 0.635 6.511 5.359 1.00 91.06 71 PHE A N 1
ATOM 586 C CA . PHE A 1 71 ? -0.066 5.241 5.593 1.00 91.06 71 PHE A CA 1
ATOM 587 C C . PHE A 1 71 ? -0.486 5.059 7.059 1.00 91.06 71 PHE A C 1
ATOM 589 O O . PHE A 1 71 ? -1.574 4.547 7.335 1.00 91.06 71 PHE A O 1
ATOM 596 N N . ALA A 1 72 ? 0.299 5.548 8.019 1.00 92.62 72 ALA A N 1
ATOM 597 C CA . ALA A 1 72 ? -0.128 5.571 9.417 1.00 92.62 72 ALA A CA 1
ATOM 598 C C . ALA A 1 72 ? -1.362 6.473 9.628 1.00 92.62 72 ALA A C 1
ATOM 600 O O . ALA A 1 72 ? -2.322 6.080 10.296 1.00 92.62 72 ALA A O 1
ATOM 601 N N . GLN A 1 73 ? -1.370 7.668 9.027 1.00 93.62 73 GLN A N 1
ATOM 602 C CA . GLN A 1 73 ? -2.496 8.605 9.103 1.00 93.62 73 GLN A CA 1
ATOM 603 C C . GLN A 1 73 ? -3.741 8.067 8.403 1.00 93.62 73 GLN A C 1
ATOM 605 O O . GLN A 1 73 ? -4.834 8.179 8.952 1.00 93.62 73 GLN A O 1
ATOM 610 N N . ILE A 1 74 ? -3.591 7.444 7.233 1.00 91.19 74 ILE A N 1
ATOM 611 C CA . ILE A 1 74 ? -4.698 6.802 6.521 1.00 91.19 74 ILE A CA 1
ATOM 612 C C . ILE A 1 74 ? -5.361 5.758 7.412 1.00 91.19 74 ILE A C 1
ATOM 614 O O . ILE A 1 74 ? -6.578 5.801 7.571 1.00 91.19 74 ILE A O 1
ATOM 618 N N . ARG A 1 75 ? -4.588 4.873 8.055 1.00 93.06 75 ARG A N 1
ATOM 619 C CA . ARG A 1 75 ? -5.157 3.881 8.976 1.00 93.06 75 ARG A CA 1
ATOM 620 C C . ARG A 1 75 ? -5.893 4.544 10.141 1.00 93.06 75 ARG A C 1
ATOM 622 O O . ARG A 1 75 ? -6.979 4.112 10.514 1.00 93.06 75 ARG A O 1
ATOM 629 N N . SER A 1 76 ? -5.337 5.627 10.688 1.00 95.12 76 SER A N 1
ATOM 630 C CA . SER A 1 76 ? -5.980 6.392 11.763 1.00 95.12 76 SER A CA 1
ATOM 631 C C . SER A 1 76 ? -7.280 7.086 11.335 1.00 95.12 76 SER A C 1
ATOM 633 O O . SER A 1 76 ? -8.145 7.294 12.183 1.00 95.12 76 SER A O 1
ATOM 635 N N . LEU A 1 77 ? -7.406 7.499 10.071 1.00 94.12 77 LEU A N 1
ATOM 636 C CA . LEU A 1 77 ? -8.555 8.253 9.559 1.00 94.12 77 LEU A CA 1
ATOM 637 C C . LEU A 1 77 ? -9.630 7.350 8.945 1.00 94.12 77 LEU A C 1
ATOM 639 O O . LEU A 1 77 ? -10.822 7.602 9.118 1.00 94.12 77 LEU A O 1
ATOM 643 N N . TYR A 1 78 ? -9.220 6.323 8.203 1.00 93.06 78 TYR A N 1
ATOM 644 C CA . TYR A 1 78 ? -10.096 5.483 7.382 1.00 93.06 78 TYR A CA 1
ATOM 645 C C . TYR A 1 78 ? -10.244 4.052 7.907 1.00 93.06 78 TYR A C 1
ATOM 647 O O . TYR A 1 78 ? -11.023 3.284 7.339 1.00 93.06 78 TYR A O 1
ATOM 655 N N . GLY A 1 79 ? -9.559 3.710 8.999 1.00 93.31 79 GLY A N 1
ATOM 656 C CA . GLY A 1 79 ? -9.619 2.400 9.640 1.00 93.31 79 GLY A CA 1
ATOM 657 C C . GLY A 1 79 ? -8.654 1.385 9.030 1.00 93.31 79 GLY A C 1
ATOM 658 O O . GLY A 1 79 ? -7.818 1.713 8.188 1.00 93.31 79 GLY A O 1
ATOM 659 N N . ASP A 1 80 ? -8.763 0.140 9.488 1.00 95.50 80 ASP A N 1
ATOM 660 C CA . ASP A 1 80 ? -7.874 -0.944 9.065 1.00 95.50 80 ASP A CA 1
ATOM 661 C C . ASP A 1 80 ? -7.975 -1.251 7.564 1.00 95.50 80 ASP A C 1
ATOM 663 O O . ASP A 1 80 ? -9.034 -1.101 6.952 1.00 95.50 80 ASP A O 1
ATOM 667 N N . TYR A 1 81 ? -6.867 -1.738 7.003 1.00 93.69 81 TYR A N 1
ATOM 668 C CA . TYR A 1 81 ? -6.757 -2.210 5.624 1.00 93.69 81 TYR A CA 1
ATOM 669 C C . TYR A 1 81 ? -7.378 -3.611 5.480 1.00 93.69 81 TYR A C 1
ATOM 671 O O . TYR A 1 81 ? -6.923 -4.572 6.105 1.00 93.69 81 TYR A O 1
ATOM 679 N N . LEU A 1 82 ? -8.430 -3.734 4.666 1.00 95.44 82 LEU A N 1
ATOM 680 C CA . LEU A 1 82 ? -9.293 -4.923 4.589 1.00 95.44 82 LEU A CA 1
ATOM 681 C C . LEU A 1 82 ? -9.028 -5.803 3.363 1.00 95.44 82 LEU A C 1
ATOM 683 O O . LEU A 1 82 ? -9.210 -7.015 3.426 1.00 95.44 82 LEU A O 1
ATOM 687 N N . GLY A 1 83 ? -8.608 -5.200 2.256 1.00 93.62 83 GLY A N 1
ATOM 688 C CA . GLY A 1 83 ? -8.280 -5.888 1.011 1.00 93.62 83 GLY A CA 1
ATOM 689 C C . GLY A 1 83 ? -7.830 -4.892 -0.046 1.00 93.62 83 GLY A C 1
ATOM 690 O O . GLY A 1 83 ? -7.828 -3.684 0.201 1.00 93.62 83 GLY A O 1
ATOM 691 N N . TYR A 1 84 ? -7.492 -5.382 -1.231 1.00 95.06 84 TYR A N 1
ATOM 692 C CA . TYR A 1 84 ? -7.226 -4.523 -2.375 1.00 95.06 84 TYR A CA 1
ATOM 693 C C . TYR A 1 84 ? -7.755 -5.135 -3.672 1.00 95.06 84 TYR A C 1
ATOM 695 O O . TYR A 1 84 ? -7.911 -6.351 -3.781 1.00 95.06 84 TYR A O 1
ATOM 703 N N . GLU A 1 85 ? -8.026 -4.283 -4.653 1.00 93.12 85 GLU A N 1
ATOM 704 C CA . GLU A 1 85 ? -8.400 -4.673 -6.008 1.00 93.12 85 GLU A CA 1
ATOM 705 C C . GLU A 1 85 ? -7.500 -3.977 -7.028 1.00 93.12 85 GLU A C 1
ATOM 707 O O . GLU A 1 85 ? -7.151 -2.804 -6.880 1.00 93.12 85 GLU A O 1
ATOM 712 N N . LYS A 1 86 ? -7.116 -4.699 -8.083 1.00 91.94 86 LYS A N 1
ATOM 713 C CA . LYS A 1 86 ? -6.461 -4.098 -9.246 1.00 91.94 86 LYS A CA 1
ATOM 714 C C . LYS A 1 86 ? -7.518 -3.422 -10.111 1.00 91.94 86 LYS A C 1
ATOM 716 O O . LYS A 1 86 ? -8.437 -4.085 -10.585 1.00 91.94 86 LYS A O 1
ATOM 721 N N . VAL A 1 87 ? -7.353 -2.127 -10.359 1.00 90.25 87 VAL A N 1
ATOM 722 C CA . VAL A 1 87 ? -8.299 -1.338 -11.157 1.00 90.25 87 VAL A CA 1
ATOM 723 C C . VAL A 1 87 ? -7.888 -1.286 -12.616 1.00 90.25 87 VAL A C 1
ATOM 725 O O . VAL A 1 87 ? -8.699 -1.564 -13.498 1.00 90.25 87 VAL A O 1
ATOM 728 N N . PHE A 1 88 ? -6.639 -0.906 -12.888 1.00 85.62 88 PHE A N 1
ATOM 729 C CA . PHE A 1 88 ? -6.152 -0.800 -14.256 1.00 85.62 88 PHE A CA 1
ATOM 730 C C . PHE A 1 88 ? -4.642 -0.997 -14.350 1.00 85.62 88 PHE A C 1
ATOM 732 O O . PHE A 1 88 ? -3.907 -0.783 -13.389 1.00 85.62 88 PHE A O 1
ATOM 739 N N . VAL A 1 89 ? -4.206 -1.389 -15.545 1.00 87.12 89 VAL A N 1
ATOM 740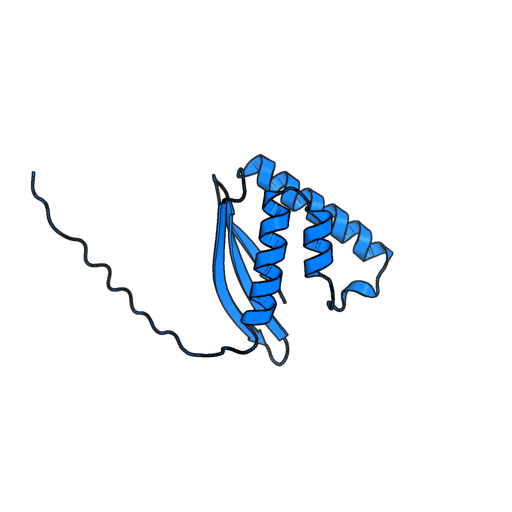 C CA . VAL A 1 89 ? -2.802 -1.454 -15.951 1.00 87.12 89 VAL A CA 1
ATOM 741 C C . VAL A 1 89 ? -2.656 -0.597 -17.200 1.00 87.12 89 VAL A C 1
ATOM 743 O O . VAL A 1 89 ? -3.401 -0.779 -18.167 1.00 87.12 89 VAL A O 1
ATOM 746 N N . GLN A 1 90 ? -1.712 0.335 -17.191 1.00 83.88 90 GLN A N 1
ATOM 747 C CA . GLN A 1 90 ? -1.369 1.167 -18.333 1.00 83.88 90 GLN A CA 1
ATOM 748 C C . GLN A 1 90 ? 0.107 0.990 -18.679 1.00 83.88 90 GLN A C 1
ATOM 750 O O . GLN A 1 90 ? 0.976 1.079 -17.824 1.00 83.88 90 GLN A O 1
ATOM 755 N N . LYS A 1 91 ? 0.402 0.779 -19.963 1.00 81.69 91 LYS A N 1
ATOM 756 C CA . LYS A 1 91 ? 1.777 0.701 -20.467 1.00 81.69 91 LYS A CA 1
ATOM 757 C C . LYS A 1 91 ? 2.118 1.951 -21.260 1.00 81.69 91 LYS A C 1
ATOM 759 O O . LYS A 1 91 ? 1.452 2.253 -22.251 1.00 81.69 91 LYS A O 1
ATOM 764 N N . LEU A 1 92 ? 3.170 2.650 -20.847 1.00 76.56 92 LEU A N 1
ATOM 765 C CA . LEU A 1 92 ? 3.723 3.822 -21.521 1.00 76.56 92 LEU A CA 1
ATOM 766 C C . LEU A 1 92 ? 5.152 3.498 -21.973 1.00 76.56 92 LEU A C 1
ATOM 768 O O . LEU A 1 92 ? 6.128 3.691 -21.250 1.00 76.56 92 LEU A O 1
ATOM 772 N N . GLY A 1 93 ? 5.280 2.955 -23.186 1.00 82.12 93 GLY A N 1
ATOM 773 C CA . GLY A 1 93 ? 6.558 2.438 -23.678 1.00 82.12 93 GLY A CA 1
ATOM 774 C C . GLY A 1 93 ? 7.006 1.216 -22.871 1.00 82.12 93 GLY A C 1
ATOM 775 O O . GLY A 1 93 ? 6.316 0.200 -22.878 1.00 82.12 93 GLY A O 1
ATOM 776 N N . ASN A 1 94 ? 8.147 1.331 -22.185 1.00 75.88 94 ASN A N 1
ATOM 777 C CA . ASN A 1 94 ? 8.707 0.274 -21.330 1.00 75.88 94 ASN A CA 1
ATOM 778 C C . ASN A 1 94 ? 8.300 0.404 -19.852 1.00 75.88 94 ASN A C 1
ATOM 780 O O . ASN A 1 94 ? 8.755 -0.392 -19.038 1.00 75.88 94 ASN A O 1
ATOM 784 N N . ILE A 1 95 ? 7.493 1.410 -19.505 1.00 75.50 95 ILE A N 1
ATOM 785 C CA . ILE A 1 95 ? 7.013 1.642 -18.141 1.00 75.50 95 ILE A CA 1
ATOM 786 C C . ILE A 1 95 ? 5.604 1.060 -18.018 1.00 75.50 95 ILE A C 1
ATOM 788 O O . ILE A 1 95 ? 4.759 1.295 -18.889 1.00 75.50 95 ILE A O 1
ATOM 792 N N . GLU A 1 96 ? 5.356 0.306 -16.950 1.00 80.00 96 GLU A N 1
ATOM 793 C CA . GLU A 1 96 ? 4.032 -0.196 -16.595 1.00 80.00 96 GLU A CA 1
ATOM 794 C C . GLU A 1 96 ? 3.543 0.500 -15.332 1.00 80.00 96 GLU A C 1
ATOM 796 O O . GLU A 1 96 ? 4.131 0.346 -14.274 1.00 80.00 96 GLU A O 1
ATOM 801 N N . GLU A 1 97 ? 2.431 1.215 -15.443 1.00 83.56 97 GLU A N 1
ATOM 802 C CA . GLU A 1 97 ? 1.707 1.745 -14.301 1.00 83.56 97 GLU A CA 1
ATOM 803 C C . GLU A 1 97 ? 0.549 0.803 -13.958 1.00 83.56 97 GLU A C 1
ATOM 805 O O . GLU A 1 97 ? -0.361 0.603 -14.768 1.00 83.56 97 GLU A O 1
ATOM 810 N N . THR A 1 98 ? 0.562 0.234 -12.757 1.00 87.75 98 THR A N 1
ATOM 811 C CA . THR A 1 98 ? -0.550 -0.556 -12.228 1.00 87.75 98 THR A CA 1
ATOM 812 C C . THR A 1 98 ? -1.189 0.169 -11.055 1.00 87.75 98 THR A C 1
ATOM 814 O O . THR A 1 98 ? -0.517 0.555 -10.097 1.00 87.75 98 THR A O 1
ATOM 817 N N . VAL A 1 99 ? -2.510 0.331 -11.116 1.00 89.19 99 VAL A N 1
ATOM 818 C CA . VAL A 1 99 ? -3.288 1.015 -10.084 1.00 89.19 99 VAL A CA 1
ATOM 819 C C . VAL A 1 99 ? -4.140 0.035 -9.305 1.00 89.19 99 VAL A C 1
ATOM 821 O O . VAL A 1 99 ? -4.928 -0.729 -9.870 1.00 89.19 99 VAL A O 1
ATOM 824 N N . TYR A 1 100 ? -4.016 0.132 -7.987 1.00 91.31 100 TYR A N 1
ATOM 825 C CA . TYR A 1 100 ? -4.765 -0.632 -7.009 1.00 91.31 100 TYR A CA 1
ATOM 826 C C . TYR A 1 100 ? -5.642 0.293 -6.168 1.00 91.31 100 TYR A C 1
ATOM 828 O O . TYR A 1 100 ? -5.245 1.410 -5.825 1.00 91.31 100 TYR A O 1
ATOM 836 N N . LEU A 1 101 ? -6.822 -0.191 -5.792 1.00 94.31 101 LEU A N 1
ATOM 837 C CA . LEU A 1 101 ? -7.607 0.380 -4.704 1.00 94.31 101 LEU A CA 1
ATOM 838 C C . LEU A 1 101 ? -7.422 -0.488 -3.470 1.00 94.31 101 LEU A C 1
ATOM 840 O O . LEU A 1 101 ? -7.727 -1.674 -3.498 1.00 94.31 101 LEU A O 1
ATOM 844 N N . VAL A 1 102 ? -6.935 0.102 -2.385 1.00 93.19 102 VAL A N 1
ATOM 845 C CA . VAL A 1 102 ? -6.849 -0.552 -1.079 1.00 93.19 102 VAL A CA 1
ATOM 846 C C . VAL A 1 102 ? -8.067 -0.138 -0.271 1.00 93.19 102 VAL A C 1
ATOM 848 O O . VAL A 1 102 ? -8.265 1.042 0.020 1.00 93.19 102 VAL A O 1
ATOM 851 N N . HIS A 1 103 ? -8.900 -1.106 0.090 1.00 93.81 103 HIS A N 1
ATOM 852 C CA . HIS A 1 103 ? -10.116 -0.872 0.849 1.00 93.81 103 HIS A CA 1
ATOM 853 C C . HIS A 1 103 ? -9.798 -0.743 2.337 1.00 93.81 103 HIS A C 1
ATOM 855 O O . HIS A 1 103 ? -9.363 -1.706 2.972 1.00 93.81 103 HIS A O 1
ATOM 861 N N . CYS A 1 104 ? -10.075 0.431 2.898 1.00 93.81 104 CYS A N 1
ATOM 862 C CA . CYS A 1 104 ? -10.176 0.624 4.340 1.00 93.81 104 CYS A CA 1
ATOM 863 C C . CYS A 1 104 ? -11.647 0.550 4.783 1.00 93.81 104 CYS A C 1
ATOM 865 O O . CYS A 1 104 ? -12.556 0.515 3.952 1.00 93.81 104 CYS A O 1
ATOM 867 N N . GLN A 1 105 ? -11.897 0.561 6.092 1.00 90.56 105 GLN A N 1
ATOM 868 C CA . GLN A 1 105 ? -13.256 0.514 6.653 1.00 90.56 105 GLN A CA 1
ATOM 869 C C . GLN A 1 105 ? -14.159 1.654 6.155 1.00 90.56 105 GLN A C 1
ATOM 871 O O . GLN A 1 105 ? -15.334 1.425 5.872 1.00 90.56 105 GLN A O 1
ATOM 876 N N . THR A 1 106 ? -13.622 2.873 6.058 1.00 92.88 106 THR A N 1
ATOM 877 C CA . THR A 1 106 ? -14.411 4.073 5.735 1.00 92.88 106 THR A CA 1
ATOM 878 C C . THR A 1 106 ? -14.297 4.487 4.270 1.00 92.88 106 THR A C 1
ATOM 880 O O . THR A 1 106 ? -15.291 4.893 3.670 1.00 92.88 106 THR A O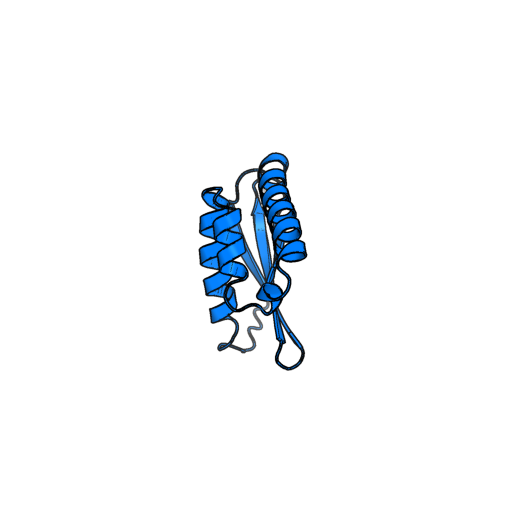 1
ATOM 883 N N . TYR A 1 107 ? -13.093 4.441 3.695 1.00 88.50 107 TYR A N 1
ATOM 884 C CA . TYR A 1 107 ? -12.834 4.952 2.347 1.00 88.50 107 TYR A CA 1
ATOM 885 C C . TYR A 1 107 ? -11.661 4.213 1.684 1.00 88.50 107 TYR A C 1
ATOM 887 O O . TYR A 1 107 ? -10.653 3.987 2.358 1.00 88.50 107 TYR A O 1
ATOM 895 N N . PRO A 1 108 ? -11.756 3.833 0.394 1.00 91.00 108 PRO A N 1
ATOM 896 C CA . PRO A 1 108 ? -10.646 3.208 -0.314 1.00 91.00 108 PRO A CA 1
ATOM 897 C C . PRO A 1 108 ? -9.570 4.233 -0.693 1.00 91.00 108 PRO A C 1
ATOM 899 O O . PRO A 1 108 ? -9.878 5.351 -1.099 1.00 91.00 108 PRO A O 1
ATOM 902 N N . ILE A 1 109 ? -8.302 3.843 -0.621 1.00 92.00 109 ILE A N 1
ATOM 903 C CA . ILE A 1 109 ? -7.182 4.656 -1.110 1.00 92.00 109 ILE A CA 1
ATOM 904 C C . ILE A 1 109 ? -6.655 4.105 -2.431 1.00 92.00 109 ILE A C 1
ATOM 906 O O . ILE A 1 109 ? -6.723 2.905 -2.681 1.00 92.00 109 ILE A O 1
ATOM 910 N N . GLN A 1 110 ? -6.094 4.978 -3.260 1.00 91.75 110 GLN A N 1
ATOM 911 C CA . GLN A 1 110 ? -5.434 4.580 -4.497 1.00 91.75 110 GLN A CA 1
ATOM 912 C C . GLN A 1 110 ? -3.931 4.407 -4.259 1.00 91.75 110 GLN A C 1
ATOM 914 O O . GLN A 1 110 ? -3.282 5.306 -3.724 1.00 91.75 110 GLN A O 1
ATOM 919 N N . VAL A 1 111 ? -3.384 3.275 -4.693 1.00 87.88 111 VAL A N 1
ATOM 920 C CA . VAL A 1 111 ? -1.944 2.995 -4.729 1.00 87.88 111 VAL A CA 1
ATOM 921 C C . VAL A 1 111 ? -1.543 2.780 -6.181 1.00 87.88 111 VAL A C 1
ATOM 923 O O . VAL A 1 111 ? -2.200 2.039 -6.909 1.00 87.88 111 VAL A O 1
ATOM 926 N N . VAL A 1 112 ? -0.479 3.454 -6.606 1.00 86.50 112 VAL A N 1
ATOM 927 C CA . VAL A 1 112 ? 0.037 3.401 -7.976 1.00 86.50 112 VAL A CA 1
ATOM 928 C C . VAL A 1 112 ? 1.453 2.847 -7.927 1.00 86.50 112 VAL A C 1
ATOM 930 O O . VAL A 1 112 ? 2.296 3.403 -7.225 1.00 86.50 112 VAL A O 1
ATOM 933 N N . LEU A 1 113 ? 1.693 1.748 -8.642 1.00 82.94 113 LEU A N 1
ATOM 934 C CA . LEU A 1 113 ? 3.016 1.155 -8.836 1.00 82.94 113 LEU A CA 1
ATOM 935 C C . LEU A 1 113 ? 3.463 1.415 -10.277 1.00 82.94 113 LEU A C 1
ATOM 937 O O . LEU A 1 113 ? 2.645 1.297 -11.187 1.00 82.94 113 LEU A O 1
ATOM 941 N N . THR A 1 114 ? 4.727 1.786 -10.473 1.00 75.62 114 THR A N 1
ATOM 942 C CA . THR A 1 114 ? 5.311 2.192 -11.765 1.00 75.62 114 THR A CA 1
ATOM 943 C C . THR A 1 114 ? 6.668 1.536 -11.976 1.00 75.62 114 THR A C 1
ATOM 945 O O . THR A 1 114 ? 7.364 1.331 -10.955 1.00 75.62 114 THR A O 1
#

Foldseek 3Di:
DDDDDDDDPDDDDDDDDPDCVVVVVVLVVQLLVCLQVLVQLVSVVSLCVVPPVPPPVVVVVVVSVVRSVVSVVCCVPQNGFDAKDWDDWDDDDPDIKTWMWTDGNHDTDIDIRD